Protein AF-A0A7J6UV75-F1 (afdb_monomer_lite)

Foldseek 3Di:
DEFAFFWAKDQDPPPVDRPDIDIGGPVVCVVPVDGFFDFPVGDDDDCVLVVCVVPVPPVVVVVVCVVVVDCPRVSSQVSVCVVPVDGYHHDD

Structure (mmCIF, N/CA/C/O backbone):
data_AF-A0A7J6UV75-F1
#
_entry.id   AF-A0A7J6UV75-F1
#
loop_
_atom_site.group_PDB
_atom_site.id
_atom_site.type_symbol
_atom_site.label_atom_id
_atom_site.label_alt_id
_atom_site.label_comp_id
_atom_site.label_asym_id
_atom_site.label_entity_id
_atom_site.label_seq_id
_atom_site.pdbx_PDB_ins_code
_atom_site.Cartn_x
_atom_site.Cartn_y
_atom_site.Cartn_z
_atom_site.occupancy
_atom_site.B_iso_or_equiv
_atom_site.auth_seq_id
_atom_site.auth_comp_id
_atom_site.auth_asym_id
_atom_site.auth_atom_id
_atom_site.pdbx_PDB_model_num
ATOM 1 N N . MET A 1 1 ? -1.868 -7.646 -2.358 1.00 95.44 1 MET A N 1
ATOM 2 C CA . MET A 1 1 ? -2.191 -6.545 -3.295 1.00 95.44 1 MET A CA 1
ATOM 3 C C . MET A 1 1 ? -1.276 -6.694 -4.492 1.00 95.44 1 MET A C 1
ATOM 5 O O . MET A 1 1 ? -0.097 -6.932 -4.267 1.00 95.44 1 MET A O 1
ATOM 9 N N . VAL A 1 2 ? -1.798 -6.632 -5.715 1.00 97.88 2 VAL A N 1
ATOM 10 C CA . VAL A 1 2 ? -1.025 -6.848 -6.950 1.00 97.88 2 VAL A CA 1
ATOM 11 C C . VAL A 1 2 ? -1.199 -5.627 -7.842 1.00 97.88 2 VAL A C 1
ATOM 13 O O . VAL A 1 2 ? -2.337 -5.264 -8.106 1.00 97.88 2 VAL A O 1
ATOM 16 N N . GLY A 1 3 ? -0.137 -4.979 -8.314 1.00 97.38 3 GLY A N 1
ATOM 17 C CA . GLY A 1 3 ? -0.304 -3.797 -9.168 1.00 97.38 3 GLY A CA 1
ATOM 18 C C . GLY A 1 3 ? 0.949 -3.356 -9.906 1.00 97.38 3 GLY A C 1
ATOM 19 O O . GLY A 1 3 ? 1.998 -3.990 -9.817 1.00 97.38 3 GLY A O 1
ATOM 20 N N . PHE A 1 4 ? 0.811 -2.261 -10.651 1.00 96.94 4 PHE A N 1
ATOM 21 C CA . PHE A 1 4 ? 1.779 -1.853 -11.679 1.00 96.94 4 PHE A CA 1
ATOM 22 C C . PHE A 1 4 ? 2.643 -0.654 -11.283 1.00 96.94 4 PHE A C 1
ATOM 24 O O . PHE A 1 4 ? 3.629 -0.350 -11.949 1.00 96.94 4 PHE A O 1
ATOM 31 N N . VAL A 1 5 ? 2.275 0.052 -10.210 1.00 97.25 5 VAL A N 1
ATOM 32 C CA . VAL A 1 5 ? 2.919 1.313 -9.824 1.00 97.25 5 VAL A CA 1
ATOM 33 C C . VAL A 1 5 ? 3.600 1.153 -8.461 1.00 97.25 5 VAL A C 1
ATOM 35 O O . VAL A 1 5 ? 2.962 1.397 -7.432 1.00 97.25 5 VAL A O 1
ATOM 38 N N . PRO A 1 6 ? 4.880 0.730 -8.430 1.00 97.00 6 PRO A N 1
ATOM 39 C CA . PRO A 1 6 ? 5.608 0.500 -7.191 1.00 97.00 6 PRO A CA 1
ATOM 40 C C . PRO A 1 6 ? 6.121 1.808 -6.584 1.00 97.00 6 PRO A C 1
ATOM 42 O O . PRO A 1 6 ? 6.436 2.784 -7.281 1.00 97.00 6 PRO A O 1
ATOM 45 N N . ARG A 1 7 ? 6.220 1.811 -5.259 1.00 96.94 7 ARG A N 1
ATOM 46 C CA . ARG A 1 7 ? 6.792 2.865 -4.420 1.00 96.94 7 ARG A CA 1
ATOM 47 C C . ARG A 1 7 ? 7.550 2.219 -3.267 1.00 96.94 7 ARG A C 1
ATOM 49 O O . ARG A 1 7 ? 7.421 1.020 -3.003 1.00 96.94 7 ARG A O 1
ATOM 56 N N . VAL A 1 8 ? 8.342 3.016 -2.573 1.00 96.31 8 VAL A N 1
ATOM 57 C CA . VAL A 1 8 ? 9.208 2.528 -1.500 1.00 96.31 8 VAL A CA 1
ATOM 58 C C . VAL A 1 8 ? 9.241 3.536 -0.358 1.00 96.31 8 VAL A C 1
ATOM 60 O O . VAL A 1 8 ? 8.995 4.721 -0.564 1.00 96.31 8 VAL A O 1
ATOM 63 N N . HIS A 1 9 ? 9.510 3.056 0.848 1.00 94.31 9 HIS A N 1
ATOM 64 C CA . HIS A 1 9 ? 9.859 3.890 1.989 1.00 94.31 9 HIS A CA 1
ATOM 65 C C . HIS A 1 9 ? 11.255 3.508 2.477 1.00 94.31 9 HIS A C 1
ATOM 67 O O . HIS A 1 9 ? 11.667 2.356 2.329 1.00 94.31 9 HIS A O 1
ATOM 73 N N . TRP A 1 10 ? 11.962 4.451 3.085 1.00 90.50 10 TRP A N 1
ATOM 74 C CA . TRP A 1 10 ? 13.241 4.205 3.749 1.00 90.50 10 TRP A CA 1
ATOM 75 C C . TRP A 1 10 ? 13.307 4.955 5.071 1.00 90.50 10 TRP A C 1
ATOM 77 O O . TRP A 1 10 ? 12.696 6.013 5.226 1.00 90.50 10 TRP A O 1
ATOM 87 N N . VAL A 1 11 ? 14.048 4.385 6.016 1.00 88.12 11 VAL A N 1
ATOM 88 C CA . VAL A 1 11 ? 14.379 5.046 7.278 1.00 88.12 11 VAL A CA 1
ATOM 89 C C . VAL A 1 11 ? 15.394 6.141 6.979 1.00 88.12 11 VAL A C 1
ATOM 91 O O . VAL A 1 11 ? 16.392 5.896 6.298 1.00 88.12 11 VAL A O 1
ATOM 94 N N . ASP A 1 12 ? 15.124 7.348 7.458 1.00 79.94 12 ASP A N 1
ATOM 95 C CA . ASP A 1 12 ? 16.061 8.458 7.376 1.00 79.94 12 ASP A CA 1
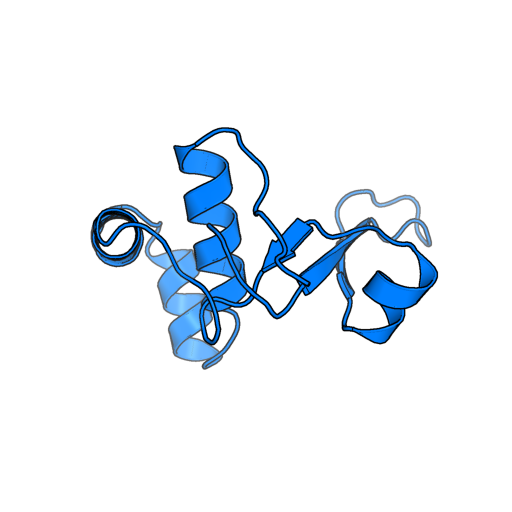ATOM 96 C C . ASP A 1 12 ? 17.155 8.271 8.436 1.00 79.94 12 ASP A C 1
ATOM 98 O O . ASP A 1 12 ? 16.897 8.353 9.632 1.00 79.94 12 ASP A O 1
ATOM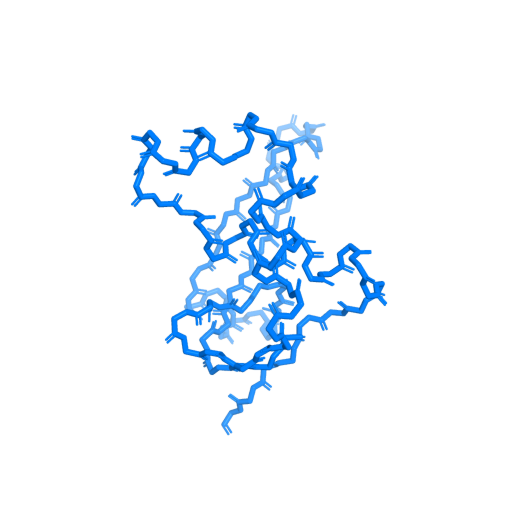 102 N N . GLN A 1 13 ? 18.374 7.942 8.004 1.00 71.56 13 GLN A N 1
ATOM 103 C CA . GLN A 1 13 ? 19.489 7.636 8.910 1.00 71.56 13 GLN A CA 1
ATOM 104 C C . GLN A 1 13 ? 20.282 8.881 9.337 1.00 71.56 13 GLN A C 1
ATOM 106 O O . GLN A 1 13 ? 21.239 8.758 10.100 1.00 71.56 13 GLN A O 1
ATOM 111 N N . LEU A 1 14 ? 19.919 10.074 8.851 1.00 65.75 14 LEU A N 1
ATOM 112 C CA . LEU A 1 14 ? 20.770 11.266 8.936 1.00 65.75 14 LEU A CA 1
ATOM 113 C C . LEU A 1 14 ? 20.884 11.892 10.339 1.00 65.75 14 LEU A C 1
ATOM 115 O O . LEU A 1 14 ? 21.792 12.688 10.553 1.00 65.75 14 LEU A O 1
ATOM 119 N N . GLU A 1 15 ? 20.044 11.518 11.310 1.00 57.62 15 GLU A N 1
ATOM 120 C CA . GLU A 1 15 ? 20.040 12.147 12.649 1.00 57.62 15 GLU A CA 1
ATOM 121 C C . GLU A 1 15 ? 20.066 11.165 13.833 1.00 57.62 15 GLU A C 1
ATOM 123 O O . GLU A 1 15 ? 19.841 11.560 14.975 1.00 57.62 15 GLU A O 1
ATOM 128 N N . GLY A 1 16 ? 20.314 9.870 13.607 1.00 58.88 16 GLY A N 1
ATOM 129 C CA . GLY A 1 16 ? 20.272 8.870 14.688 1.00 58.88 16 GLY A CA 1
ATOM 130 C C . GLY A 1 16 ? 18.874 8.639 15.289 1.00 58.88 16 GLY A C 1
ATOM 131 O O . GLY A 1 16 ? 18.732 7.826 16.201 1.00 58.88 16 GLY A O 1
ATOM 132 N N . SER A 1 17 ? 17.836 9.301 14.763 1.00 60.50 17 SER A N 1
ATOM 133 C CA . SER A 1 17 ? 16.435 8.997 15.046 1.00 60.50 17 SER A CA 1
ATOM 134 C C . SER A 1 17 ? 15.937 7.943 14.050 1.00 60.50 17 SER A C 1
ATOM 136 O O . SER A 1 17 ? 15.895 8.171 12.847 1.00 60.50 17 SER A O 1
ATOM 138 N N . MET A 1 18 ? 15.569 6.755 14.538 1.00 67.75 18 MET A N 1
ATOM 139 C CA . MET A 1 18 ? 15.021 5.670 13.702 1.00 67.75 18 MET A CA 1
ATOM 140 C C . MET A 1 18 ? 13.523 5.845 13.394 1.00 67.75 18 MET A C 1
ATOM 142 O O . MET A 1 18 ? 12.885 4.952 12.836 1.00 67.75 18 MET A O 1
ATOM 146 N N . ASP A 1 19 ? 12.958 7.002 13.735 1.00 79.44 19 ASP A N 1
ATOM 147 C CA . ASP A 1 19 ? 11.509 7.208 13.782 1.00 79.44 19 ASP A CA 1
ATOM 148 C C . ASP A 1 19 ? 10.976 7.924 12.535 1.00 79.44 19 ASP A C 1
ATOM 150 O O . ASP A 1 19 ? 9.764 8.082 12.361 1.00 79.44 19 ASP A O 1
ATOM 154 N N . ARG A 1 20 ? 11.874 8.374 11.651 1.00 87.69 20 ARG A N 1
ATOM 155 C CA . ARG A 1 20 ? 11.512 9.124 10.452 1.00 87.69 20 ARG A CA 1
ATOM 156 C C . ARG A 1 20 ? 11.625 8.252 9.211 1.00 87.69 20 ARG A C 1
ATOM 158 O O . ARG A 1 20 ? 12.674 7.694 8.903 1.00 87.69 20 ARG A O 1
ATOM 165 N N . TYR A 1 21 ? 10.532 8.201 8.458 1.00 91.19 21 TYR A N 1
ATOM 166 C CA . TYR A 1 21 ? 10.458 7.512 7.178 1.00 91.19 21 TYR A CA 1
ATOM 167 C C . TYR A 1 21 ? 10.298 8.520 6.050 1.00 91.19 21 TYR A C 1
ATOM 169 O O . TYR A 1 21 ? 9.519 9.470 6.154 1.00 91.19 21 TYR A O 1
ATOM 177 N N . THR A 1 22 ? 10.999 8.279 4.951 1.00 92.81 22 THR A N 1
ATOM 178 C CA . THR A 1 22 ? 10.879 9.067 3.727 1.00 92.81 22 THR A CA 1
ATOM 179 C C . THR A 1 22 ? 10.278 8.210 2.621 1.00 92.81 22 THR A C 1
ATOM 181 O O . THR A 1 22 ? 10.591 7.029 2.478 1.00 92.81 22 THR A O 1
ATOM 184 N N . TYR A 1 23 ? 9.377 8.816 1.851 1.00 94.94 23 TYR A N 1
ATOM 185 C CA . TYR A 1 23 ? 8.657 8.174 0.759 1.00 94.94 23 TYR A CA 1
ATOM 186 C C . TYR A 1 23 ? 9.364 8.389 -0.584 1.00 94.94 23 TYR A C 1
ATOM 188 O O . TYR A 1 23 ? 9.775 9.500 -0.921 1.00 94.94 23 TYR A O 1
ATOM 196 N N . GLY A 1 24 ? 9.449 7.318 -1.368 1.00 95.19 24 GLY A N 1
ATOM 197 C CA . GLY A 1 24 ? 10.169 7.238 -2.627 1.00 95.19 24 GLY A CA 1
ATOM 198 C C . GLY A 1 24 ? 9.308 6.921 -3.836 1.00 95.19 24 GLY A C 1
ATOM 199 O O . GLY A 1 24 ? 8.453 6.033 -3.813 1.00 95.19 24 GLY A O 1
ATOM 200 N N . GLY A 1 25 ? 9.587 7.638 -4.924 1.00 95.38 25 GLY A N 1
ATOM 201 C CA . GLY A 1 25 ? 8.928 7.488 -6.216 1.00 95.38 25 GLY A CA 1
ATOM 202 C C . GLY A 1 25 ? 9.551 6.428 -7.129 1.00 95.38 25 GLY A C 1
ATOM 203 O O . GLY A 1 25 ? 10.369 5.609 -6.718 1.00 95.38 25 GLY A O 1
ATOM 204 N N . TRP A 1 26 ? 9.174 6.496 -8.409 1.00 93.00 26 TRP A N 1
ATOM 205 C CA . TRP A 1 26 ? 9.647 5.591 -9.464 1.00 93.00 26 TRP A CA 1
ATOM 206 C C . TRP A 1 26 ? 11.171 5.542 -9.584 1.00 93.00 26 TRP A C 1
ATOM 208 O O . TRP A 1 26 ? 11.737 4.456 -9.620 1.00 93.00 26 TRP A O 1
ATOM 218 N N . TRP A 1 27 ? 11.835 6.704 -9.603 1.00 94.50 27 TRP A N 1
ATOM 219 C CA . TRP A 1 27 ? 13.292 6.764 -9.720 1.00 94.50 27 TRP A CA 1
ATOM 220 C C . TRP A 1 27 ? 13.974 5.967 -8.620 1.00 94.50 27 TRP A C 1
ATOM 222 O O . TRP A 1 27 ? 14.869 5.182 -8.896 1.00 94.50 27 TRP A O 1
ATOM 232 N N . SER A 1 28 ? 13.506 6.104 -7.385 1.00 94.50 28 SER A N 1
ATOM 233 C CA . SER A 1 28 ? 14.089 5.400 -6.253 1.00 94.50 28 SER A CA 1
ATOM 234 C C . SER A 1 28 ? 13.915 3.889 -6.369 1.00 94.50 28 SER A C 1
ATOM 236 O O . SER A 1 28 ? 14.890 3.171 -6.201 1.00 94.50 28 SER A O 1
ATOM 238 N N . VAL A 1 29 ? 12.724 3.418 -6.759 1.00 95.19 29 VAL A N 1
ATOM 239 C CA . VAL A 1 29 ? 12.483 1.989 -7.036 1.00 95.19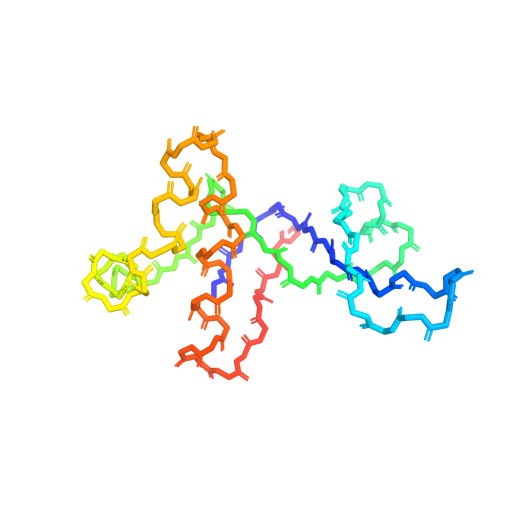 29 VAL A CA 1
ATOM 240 C C . VAL A 1 29 ? 13.375 1.482 -8.172 1.00 95.19 29 VAL A C 1
ATOM 242 O O . VAL A 1 29 ? 13.888 0.370 -8.102 1.00 95.19 29 VAL A O 1
ATOM 245 N N . TRP A 1 30 ? 13.573 2.284 -9.221 1.00 93.88 30 TRP A N 1
ATOM 246 C CA . TRP A 1 30 ? 14.411 1.915 -10.360 1.00 93.88 30 TRP A CA 1
ATOM 247 C C . TRP A 1 30 ? 15.888 1.774 -9.970 1.00 93.88 30 TRP A C 1
ATOM 249 O O . TRP A 1 30 ? 16.525 0.801 -10.362 1.00 93.88 30 TRP A O 1
ATOM 259 N N . TRP A 1 31 ? 16.409 2.701 -9.160 1.00 93.50 31 TRP A N 1
ATOM 260 C CA . TRP A 1 31 ? 17.800 2.680 -8.704 1.00 93.50 31 TRP A CA 1
ATOM 261 C C . TRP A 1 31 ? 18.084 1.574 -7.681 1.00 93.50 31 TRP A C 1
ATOM 263 O O . TRP A 1 31 ? 19.129 0.935 -7.758 1.00 93.50 31 TRP A O 1
ATOM 273 N N . THR A 1 32 ? 17.188 1.345 -6.716 1.00 93.12 32 THR A N 1
ATOM 274 C CA . THR A 1 32 ? 17.428 0.365 -5.641 1.00 93.12 32 THR A CA 1
ATOM 275 C C . THR A 1 32 ? 16.948 -1.039 -5.990 1.00 93.12 32 THR A C 1
ATOM 277 O O . THR A 1 32 ? 17.376 -2.007 -5.366 1.00 93.12 32 THR A O 1
ATOM 280 N N . GLY A 1 33 ? 16.014 -1.164 -6.936 1.00 92.19 33 GLY A N 1
ATOM 281 C CA . GLY A 1 33 ? 15.311 -2.414 -7.223 1.00 92.19 33 GLY A CA 1
ATOM 282 C C . GLY A 1 33 ? 14.358 -2.863 -6.108 1.00 92.19 33 GLY A C 1
ATOM 283 O O . GLY A 1 33 ? 13.802 -3.958 -6.194 1.00 92.19 33 GLY A O 1
ATOM 284 N N . THR A 1 34 ? 14.155 -2.047 -5.068 1.00 94.12 34 THR A N 1
ATOM 285 C CA . THR A 1 34 ? 13.332 -2.381 -3.899 1.00 94.12 34 THR A CA 1
ATOM 286 C C . THR A 1 34 ? 12.020 -1.608 -3.892 1.00 94.12 34 THR A C 1
ATOM 288 O O . THR A 1 34 ? 11.928 -0.471 -4.352 1.00 94.12 34 THR A O 1
ATOM 291 N N . TYR A 1 35 ? 10.977 -2.240 -3.358 1.00 96.00 35 TYR A N 1
ATOM 292 C CA . TYR A 1 35 ? 9.650 -1.655 -3.217 1.00 96.00 35 TYR A CA 1
ATOM 293 C C . TYR A 1 35 ? 8.965 -2.210 -1.970 1.00 96.00 35 TYR A C 1
ATOM 295 O O . TYR A 1 35 ? 9.266 -3.310 -1.511 1.00 96.00 35 TYR A O 1
ATOM 303 N N . SER A 1 36 ? 8.038 -1.437 -1.420 1.00 96.00 36 SER A N 1
ATOM 304 C CA . SER A 1 36 ? 7.262 -1.826 -0.236 1.00 96.00 36 SER A CA 1
ATOM 305 C C . SER A 1 36 ? 5.806 -1.370 -0.298 1.00 96.00 36 SER A C 1
ATOM 307 O O . SER A 1 36 ? 5.001 -1.745 0.548 1.00 96.00 36 SER A O 1
ATOM 309 N N . ILE A 1 37 ? 5.453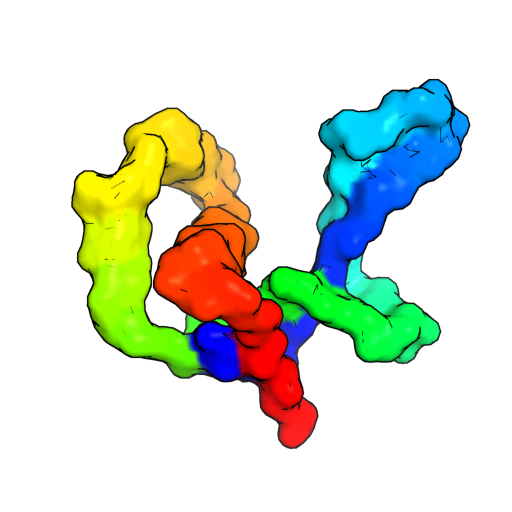 -0.580 -1.313 1.00 97.12 37 ILE A N 1
ATOM 310 C CA . ILE A 1 37 ? 4.127 -0.003 -1.518 1.00 97.12 37 ILE A CA 1
ATOM 311 C C . ILE A 1 37 ? 3.756 -0.186 -2.992 1.00 97.12 37 ILE A C 1
ATOM 313 O O . ILE A 1 37 ? 4.607 -0.070 -3.877 1.00 97.12 37 ILE A O 1
ATOM 317 N N . VAL A 1 38 ? 2.478 -0.441 -3.264 1.00 97.12 38 VAL A N 1
ATOM 318 C CA . VAL A 1 38 ? 1.903 -0.411 -4.616 1.00 97.12 38 VAL A CA 1
ATOM 319 C C . VAL A 1 38 ? 0.698 0.520 -4.581 1.00 97.12 38 VAL A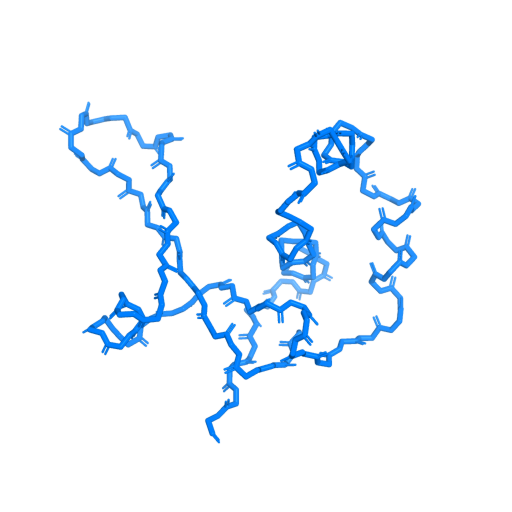 C 1
ATOM 321 O O . VAL A 1 38 ? -0.140 0.401 -3.693 1.00 97.12 38 VAL A O 1
ATOM 324 N N . LEU A 1 39 ? 0.601 1.457 -5.525 1.00 96.81 39 LEU A N 1
ATOM 325 C CA . LEU A 1 39 ? -0.519 2.403 -5.542 1.00 96.81 39 LEU A CA 1
ATOM 326 C C . LEU A 1 39 ? -1.826 1.699 -5.924 1.00 96.81 39 LEU A C 1
ATOM 328 O O . LEU A 1 39 ? -1.880 0.972 -6.918 1.00 96.81 39 LEU A O 1
ATOM 332 N N . SER A 1 40 ? -2.892 1.937 -5.157 1.00 95.56 40 SER A N 1
ATOM 333 C CA . SER A 1 40 ? -4.188 1.273 -5.331 1.00 95.56 40 SER A CA 1
ATOM 334 C C . SER A 1 40 ? -4.913 1.703 -6.606 1.00 95.56 40 SER A C 1
ATOM 336 O O . SER A 1 40 ? -5.661 0.909 -7.174 1.00 95.56 40 SER A O 1
ATOM 338 N N . LYS A 1 41 ? -4.594 2.894 -7.135 1.00 94.62 41 LYS A N 1
ATOM 339 C CA . LYS A 1 41 ? -5.117 3.415 -8.411 1.00 94.62 41 LYS A CA 1
ATOM 340 C C . LYS A 1 41 ? -4.863 2.506 -9.623 1.00 94.62 41 LYS A C 1
ATOM 342 O O . LYS A 1 41 ? -5.616 2.558 -10.591 1.00 94.62 41 LYS A O 1
ATOM 347 N N . ALA A 1 42 ? -3.803 1.702 -9.587 1.00 96.44 42 ALA A N 1
ATOM 348 C CA . ALA A 1 42 ? -3.444 0.758 -10.645 1.00 96.44 42 ALA A CA 1
ATOM 349 C C . ALA A 1 42 ? -3.061 -0.600 -10.039 1.00 96.44 42 ALA A C 1
ATOM 351 O O . ALA A 1 42 ? -1.960 -1.118 -10.260 1.00 96.44 42 ALA A O 1
ATOM 352 N N . ALA A 1 43 ? -3.969 -1.148 -9.229 1.00 97.50 43 ALA A N 1
ATOM 353 C CA . ALA A 1 43 ? -3.790 -2.424 -8.558 1.00 97.50 43 ALA A CA 1
ATOM 354 C C . ALA A 1 43 ? -5.100 -3.210 -8.431 1.00 97.50 43 ALA A C 1
ATOM 356 O O . ALA A 1 43 ? -6.193 -2.655 -8.373 1.00 97.50 43 ALA A O 1
ATOM 357 N N . PHE A 1 44 ? -4.949 -4.523 -8.305 1.00 97.75 44 PHE A N 1
ATOM 358 C CA . PHE A 1 44 ? -5.980 -5.475 -7.939 1.00 97.75 44 PHE A CA 1
ATOM 359 C C . PHE A 1 44 ? -5.765 -5.949 -6.499 1.00 97.75 44 PHE A C 1
ATOM 361 O O . PHE A 1 44 ? -4.667 -6.335 -6.073 1.00 97.75 44 PHE A O 1
ATOM 368 N N . PHE A 1 45 ? -6.841 -5.948 -5.725 1.00 97.19 45 PHE A N 1
ATOM 369 C CA . PHE A 1 45 ? -6.892 -6.520 -4.387 1.00 97.19 45 PHE A CA 1
ATOM 370 C C . PHE A 1 45 ? -8.328 -6.940 -4.071 1.00 97.19 45 PHE A C 1
ATOM 372 O O . PHE A 1 45 ? -9.283 -6.503 -4.705 1.00 97.19 45 PHE A O 1
ATOM 379 N N . HIS A 1 46 ? -8.479 -7.837 -3.103 1.00 97.81 46 HIS A N 1
ATOM 380 C CA . HIS A 1 46 ? -9.783 -8.382 -2.746 1.00 97.81 46 HIS A CA 1
ATOM 381 C C . HIS A 1 46 ? -10.691 -7.304 -2.125 1.00 97.81 46 HIS A C 1
ATOM 383 O O . HIS A 1 46 ? -10.247 -6.570 -1.243 1.00 97.81 46 HIS A O 1
ATOM 389 N N . MET A 1 47 ? -11.975 -7.263 -2.507 1.00 97.38 47 MET A N 1
ATOM 390 C CA . MET A 1 47 ? -12.951 -6.260 -2.035 1.00 97.38 47 MET A CA 1
ATOM 391 C C . MET A 1 47 ? -13.020 -6.150 -0.504 1.00 97.38 47 MET A C 1
ATOM 393 O O . MET A 1 47 ? -13.185 -5.056 0.021 1.00 97.38 47 MET A O 1
ATOM 397 N N . LYS A 1 48 ? -12.810 -7.261 0.218 1.00 98.00 48 LYS A N 1
ATOM 398 C CA . LYS A 1 48 ? -12.720 -7.282 1.694 1.00 98.00 48 LYS A CA 1
ATOM 399 C C . LYS A 1 48 ? -11.822 -6.182 2.277 1.00 98.00 48 LYS A C 1
ATOM 401 O O . LYS A 1 48 ? -12.104 -5.695 3.357 1.00 98.00 48 LYS A O 1
ATOM 406 N N . TYR A 1 49 ? -10.756 -5.772 1.586 1.00 98.19 49 TYR A N 1
ATOM 407 C CA . TYR A 1 49 ? -9.861 -4.733 2.101 1.00 98.19 49 TYR A CA 1
ATOM 408 C C . TYR A 1 49 ? -10.494 -3.332 2.081 1.00 98.19 49 TYR A C 1
ATOM 410 O O . TYR A 1 49 ? -10.107 -2.500 2.891 1.00 98.19 49 TYR A O 1
ATOM 418 N N . LEU A 1 50 ? -11.495 -3.085 1.227 1.00 97.88 50 LEU A N 1
ATOM 419 C CA . LEU A 1 50 ? -12.299 -1.856 1.263 1.00 97.88 50 LEU A CA 1
ATOM 420 C C . LEU A 1 50 ? -13.218 -1.821 2.489 1.00 97.88 50 LEU A C 1
ATOM 422 O O . LEU A 1 50 ? -13.374 -0.771 3.113 1.00 97.88 50 LEU A O 1
ATOM 426 N N . ASP A 1 51 ? -13.783 -2.973 2.856 1.00 98.31 51 ASP A N 1
ATOM 427 C CA . ASP A 1 51 ? -14.564 -3.121 4.085 1.00 98.31 51 ASP A CA 1
ATOM 428 C C . ASP A 1 51 ? -13.673 -2.909 5.316 1.00 98.31 51 ASP A C 1
ATOM 430 O O . ASP A 1 51 ? -13.974 -2.069 6.160 1.00 98.31 51 ASP A O 1
ATOM 434 N N . LEU A 1 52 ? -12.506 -3.560 5.358 1.00 98.31 52 LEU A N 1
ATOM 435 C CA . LEU A 1 52 ? -11.516 -3.351 6.418 1.00 98.31 52 LEU A CA 1
ATOM 436 C C . LEU A 1 52 ? -11.087 -1.879 6.518 1.00 98.31 52 LEU A C 1
ATOM 438 O O . LEU A 1 52 ? -11.001 -1.341 7.620 1.00 98.31 52 LEU A O 1
ATOM 442 N N . TYR A 1 53 ? -10.859 -1.203 5.389 1.00 98.00 53 TYR A N 1
ATOM 443 C CA . TYR A 1 53 ? -10.534 0.225 5.368 1.00 98.00 53 TYR A CA 1
ATOM 444 C C . TYR A 1 53 ? -11.669 1.078 5.948 1.00 98.00 53 TYR A C 1
ATOM 446 O O . TYR A 1 53 ? -11.440 1.952 6.779 1.00 98.00 53 TYR A O 1
ATOM 454 N N . THR A 1 54 ? -12.909 0.807 5.548 1.00 97.50 54 THR A N 1
ATOM 455 C CA . THR A 1 54 ? -14.074 1.617 5.935 1.00 97.50 54 THR A CA 1
ATOM 456 C C . THR A 1 54 ? -14.535 1.354 7.364 1.00 97.50 54 THR A C 1
ATOM 458 O O . THR A 1 54 ? -15.001 2.274 8.030 1.00 97.50 54 THR A O 1
ATOM 461 N N . ASN A 1 55 ? -14.396 0.125 7.858 1.00 97.94 55 ASN A N 1
ATOM 462 C CA . ASN A 1 55 ? -15.034 -0.302 9.105 1.00 97.94 55 ASN A CA 1
ATOM 463 C C . ASN A 1 55 ? -14.046 -0.666 10.217 1.00 97.94 55 ASN A C 1
ATOM 465 O O . ASN A 1 55 ? -14.406 -0.557 11.385 1.00 97.94 55 ASN A O 1
ATOM 469 N N . GLN A 1 56 ? -12.812 -1.062 9.890 1.00 97.56 56 GLN A N 1
ATOM 470 C CA . GLN A 1 56 ? -11.840 -1.539 10.887 1.00 97.56 56 GLN A CA 1
ATOM 471 C C . GLN A 1 56 ? -10.605 -0.644 11.022 1.00 97.56 56 GLN A C 1
ATOM 473 O O . GLN A 1 56 ? -9.982 -0.621 12.082 1.00 97.56 56 GLN A O 1
ATOM 478 N N . MET A 1 57 ? -10.241 0.114 9.983 1.00 97.75 57 MET A N 1
ATOM 479 C CA . MET A 1 57 ? -9.131 1.060 10.076 1.00 97.75 57 MET A CA 1
ATOM 480 C C . MET A 1 57 ? -9.444 2.146 11.119 1.00 97.75 57 MET A C 1
ATOM 482 O O . MET A 1 57 ? -10.530 2.733 11.062 1.00 97.75 57 MET A O 1
ATOM 486 N N . PRO A 1 58 ? -8.496 2.469 12.024 1.00 98.00 58 PRO A N 1
ATOM 487 C CA . PRO A 1 58 ? -8.660 3.551 12.985 1.00 98.00 58 PRO A CA 1
ATOM 488 C C . PRO A 1 58 ? -9.110 4.851 12.315 1.00 98.00 58 PRO A C 1
ATOM 490 O O . PRO A 1 58 ? -8.524 5.282 11.317 1.00 98.00 58 PRO A O 1
ATOM 493 N N . ALA A 1 59 ? -10.132 5.492 12.889 1.00 97.44 59 ALA A N 1
ATOM 494 C CA . ALA A 1 59 ? -10.712 6.714 12.337 1.00 97.44 59 ALA A CA 1
ATOM 495 C C . ALA A 1 59 ? -9.660 7.814 12.133 1.00 97.44 59 ALA A C 1
ATOM 497 O O . ALA A 1 59 ? -9.663 8.456 11.091 1.00 97.44 59 ALA A O 1
ATOM 498 N N . SER A 1 60 ? -8.681 7.930 13.037 1.00 98.06 60 SER A N 1
ATOM 499 C CA . SER A 1 60 ? -7.586 8.904 12.939 1.00 98.06 60 SER A CA 1
ATOM 500 C C . SER A 1 60 ? -6.798 8.826 11.625 1.00 98.06 60 SER A C 1
ATOM 502 O O . SER A 1 60 ? -6.409 9.859 11.081 1.00 98.06 60 SER A O 1
ATOM 504 N N . ILE A 1 61 ? -6.588 7.622 11.080 1.00 97.94 61 ILE A N 1
ATOM 505 C CA . ILE A 1 61 ? -5.895 7.433 9.798 1.00 97.94 61 ILE A CA 1
ATOM 506 C C . ILE A 1 61 ? -6.789 7.903 8.647 1.00 97.94 61 ILE A C 1
ATOM 508 O O . ILE A 1 61 ? -6.336 8.625 7.759 1.00 97.94 61 ILE A O 1
ATOM 512 N N . ARG A 1 62 ? -8.075 7.539 8.671 1.00 97.81 62 ARG A N 1
ATOM 513 C CA . ARG A 1 62 ? -9.038 7.945 7.634 1.00 97.81 62 ARG A CA 1
ATOM 514 C C . ARG A 1 62 ? -9.292 9.448 7.648 1.00 97.81 62 ARG A C 1
ATOM 516 O O . ARG A 1 62 ? -9.408 10.054 6.586 1.00 97.81 62 ARG A O 1
ATOM 523 N N . ASP A 1 63 ? -9.327 10.053 8.828 1.00 98.25 63 ASP A N 1
ATOM 524 C CA . ASP A 1 63 ? -9.477 11.494 9.010 1.00 98.25 63 ASP A CA 1
ATOM 525 C C . ASP A 1 63 ? -8.257 12.231 8.455 1.00 98.25 63 ASP A C 1
ATOM 527 O O . ASP A 1 63 ? -8.406 13.233 7.754 1.00 98.25 63 ASP A O 1
ATOM 531 N N . TYR A 1 64 ? -7.047 11.703 8.684 1.00 98.06 64 TYR A N 1
ATOM 532 C CA . TYR A 1 64 ? -5.828 12.231 8.074 1.00 98.06 64 TYR A CA 1
ATOM 533 C C . TYR A 1 64 ? -5.895 12.176 6.542 1.00 98.06 64 TYR A C 1
ATOM 535 O O . TYR A 1 64 ? -5.635 13.187 5.886 1.00 98.06 64 TYR A O 1
ATOM 543 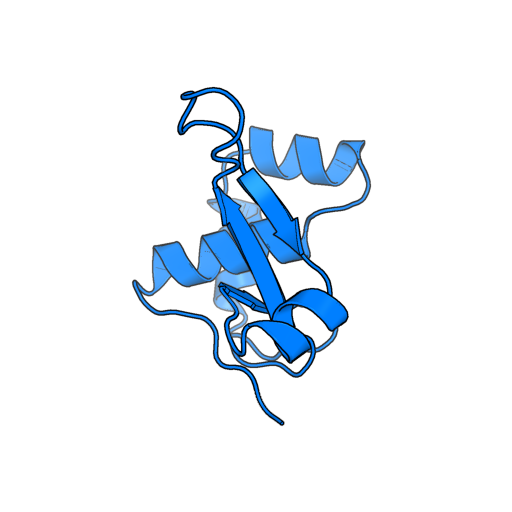N N . VAL A 1 65 ? -6.274 11.029 5.967 1.00 98.06 65 VAL A N 1
ATOM 544 C CA . VAL A 1 65 ? -6.416 10.870 4.507 1.00 98.06 65 VAL A CA 1
ATOM 545 C C . VAL A 1 65 ? -7.468 11.834 3.955 1.00 98.06 65 VAL A C 1
ATOM 547 O O . VAL A 1 65 ? -7.211 12.546 2.986 1.00 98.06 65 VAL A O 1
ATOM 550 N N . THR A 1 66 ? -8.626 11.928 4.610 1.00 97.50 66 THR A N 1
ATOM 551 C CA . THR A 1 66 ? -9.737 12.801 4.199 1.00 97.50 66 THR A CA 1
ATOM 552 C C . THR A 1 66 ? -9.337 14.274 4.238 1.00 97.50 66 THR A C 1
ATOM 554 O O . THR A 1 66 ? -9.590 15.015 3.286 1.00 97.50 66 THR A O 1
ATOM 557 N N . LYS A 1 67 ? -8.669 14.700 5.316 1.00 98.38 67 LYS A N 1
ATOM 558 C CA . LYS A 1 67 ? -8.214 16.081 5.505 1.00 98.38 67 LYS A CA 1
ATOM 559 C C . LYS A 1 67 ? -7.160 16.487 4.476 1.00 98.38 67 LYS A C 1
ATOM 561 O O . LYS A 1 67 ? -7.223 17.597 3.957 1.00 98.38 67 LYS A O 1
ATOM 566 N N . ASN A 1 68 ? -6.200 15.607 4.192 1.00 97.75 68 ASN A N 1
ATOM 567 C CA . ASN A 1 68 ? -5.091 15.906 3.281 1.00 97.75 68 ASN A CA 1
ATOM 568 C C . ASN A 1 68 ? -5.400 15.573 1.814 1.00 97.75 68 ASN A C 1
ATOM 570 O O . ASN A 1 68 ? -4.630 15.962 0.938 1.00 97.75 68 ASN A O 1
ATOM 574 N N . ARG A 1 69 ? -6.512 14.871 1.542 1.00 96.88 69 ARG A N 1
ATOM 575 C CA . ARG A 1 69 ? -6.903 14.377 0.209 1.00 96.88 69 ARG A CA 1
ATOM 576 C C . ARG A 1 69 ? -5.767 13.630 -0.496 1.00 96.88 69 ARG A C 1
ATOM 578 O O . ARG A 1 69 ? -5.512 13.844 -1.679 1.00 96.88 69 ARG A O 1
ATOM 585 N N . ASN A 1 70 ? -5.045 12.821 0.271 1.00 96.31 70 ASN A N 1
ATOM 586 C CA . ASN A 1 70 ? -3.875 12.081 -0.180 1.00 96.31 70 ASN A CA 1
ATOM 587 C C . ASN A 1 70 ? -3.595 10.918 0.785 1.00 96.31 70 ASN A C 1
ATOM 589 O O . ASN A 1 70 ? -4.115 10.887 1.904 1.00 96.31 70 ASN A O 1
ATOM 593 N N . CYS A 1 71 ? -2.692 10.024 0.386 1.00 96.38 71 CYS A N 1
ATOM 594 C CA . CYS A 1 71 ? -2.176 8.901 1.173 1.00 96.38 71 CYS A CA 1
ATOM 595 C C . CYS A 1 71 ? -3.156 7.734 1.394 1.00 96.38 71 CYS A C 1
ATOM 597 O O . CYS A 1 71 ? -2.841 6.818 2.158 1.00 96.38 71 CYS A O 1
ATOM 599 N N . GLU A 1 72 ? -4.289 7.692 0.694 1.00 97.31 72 GLU A N 1
ATOM 600 C CA . GLU A 1 72 ? -5.208 6.548 0.681 1.00 97.31 72 GLU A CA 1
ATOM 601 C C . GLU A 1 72 ? -4.520 5.268 0.187 1.00 97.31 72 GLU A C 1
ATOM 603 O O . GLU A 1 72 ? -4.686 4.206 0.785 1.00 97.31 72 GLU A O 1
ATOM 608 N N . ASP A 1 73 ? -3.662 5.384 -0.831 1.00 96.81 73 ASP A N 1
ATOM 609 C CA . ASP A 1 73 ? -2.863 4.283 -1.379 1.00 96.81 73 ASP A CA 1
ATOM 610 C C . ASP A 1 73 ? -1.873 3.708 -0.352 1.00 96.81 73 ASP A C 1
ATOM 612 O O . ASP A 1 73 ? -1.662 2.492 -0.278 1.00 96.81 73 ASP A O 1
ATOM 616 N N . ILE A 1 74 ? -1.266 4.590 0.452 1.00 97.25 74 ILE A N 1
ATOM 617 C CA . ILE A 1 74 ? -0.321 4.215 1.510 1.00 97.25 74 ILE A CA 1
ATOM 618 C C . ILE A 1 74 ? -1.086 3.499 2.621 1.00 97.25 74 ILE A C 1
ATOM 620 O O . ILE A 1 74 ? -0.710 2.394 3.010 1.00 97.25 74 ILE A O 1
ATOM 624 N N . ALA A 1 75 ? -2.196 4.081 3.078 1.00 97.62 75 ALA A N 1
ATOM 625 C CA . ALA A 1 75 ? -3.047 3.484 4.099 1.00 97.62 75 ALA A CA 1
ATOM 626 C C . ALA A 1 75 ? -3.579 2.104 3.665 1.00 97.62 75 ALA A C 1
ATOM 628 O O . ALA A 1 75 ? -3.532 1.151 4.445 1.00 97.62 75 ALA A O 1
ATOM 629 N N . MET A 1 76 ? -4.007 1.961 2.407 1.00 97.81 76 MET A N 1
ATOM 630 C CA . MET A 1 76 ? -4.424 0.679 1.833 1.00 97.81 76 MET A CA 1
ATOM 631 C C . MET A 1 76 ? -3.281 -0.335 1.766 1.00 97.81 76 MET A C 1
ATOM 633 O O . MET A 1 76 ? -3.476 -1.492 2.139 1.00 97.81 76 MET A O 1
ATOM 637 N N . SER A 1 77 ? -2.084 0.078 1.343 1.00 96.88 77 SER A N 1
ATOM 638 C CA . SER A 1 77 ? -0.916 -0.813 1.301 1.00 96.88 77 SER A CA 1
ATOM 639 C C . SER A 1 77 ? -0.561 -1.349 2.690 1.00 96.88 77 SER A C 1
ATOM 641 O O . SER A 1 77 ? -0.354 -2.553 2.844 1.00 96.88 77 SER A O 1
ATOM 643 N N . PHE A 1 78 ? -0.567 -0.484 3.709 1.00 96.69 78 PHE A N 1
ATOM 644 C CA . PHE A 1 78 ? -0.326 -0.874 5.102 1.00 96.69 78 PHE A CA 1
ATOM 645 C C . PHE A 1 78 ? -1.410 -1.817 5.624 1.00 96.69 78 PHE A C 1
ATOM 647 O O . PHE A 1 78 ? -1.094 -2.840 6.230 1.00 96.69 78 PHE A O 1
ATOM 654 N N . LEU A 1 79 ? -2.683 -1.514 5.356 1.00 97.88 79 LEU A N 1
ATOM 655 C CA . LEU A 1 79 ? -3.800 -2.354 5.779 1.00 97.88 79 LEU A CA 1
ATOM 656 C C . LEU A 1 79 ? -3.708 -3.762 5.183 1.00 97.88 79 LEU A C 1
ATOM 658 O O . LEU A 1 79 ? -3.877 -4.746 5.902 1.00 97.88 79 LEU A O 1
ATOM 662 N N . VAL A 1 80 ? -3.428 -3.871 3.881 1.00 98.12 80 VAL A N 1
ATOM 663 C CA . VAL A 1 80 ? -3.329 -5.175 3.212 1.00 98.12 80 VAL A CA 1
ATOM 664 C C . VAL A 1 80 ? -2.117 -5.954 3.718 1.00 98.12 80 VAL A C 1
ATOM 666 O O . VAL A 1 80 ? -2.241 -7.152 3.975 1.00 98.12 80 VAL A O 1
ATOM 669 N N . ALA A 1 81 ? -0.968 -5.295 3.888 1.00 97.31 81 ALA A N 1
ATOM 670 C CA . ALA A 1 81 ? 0.229 -5.932 4.429 1.00 97.31 81 ALA A CA 1
ATOM 671 C C . ALA A 1 81 ? -0.017 -6.457 5.852 1.00 97.31 81 ALA A C 1
ATOM 673 O O . ALA A 1 81 ? 0.253 -7.623 6.124 1.00 97.31 81 ALA A O 1
ATOM 674 N N . ASN A 1 82 ? -0.630 -5.652 6.725 1.00 97.62 82 ASN A N 1
ATOM 675 C CA . ASN A 1 82 ? -0.953 -6.054 8.095 1.00 97.62 82 ASN A CA 1
ATOM 676 C C . ASN A 1 82 ? -1.954 -7.224 8.146 1.00 97.62 82 ASN A C 1
ATOM 678 O O . ASN A 1 82 ? -1.770 -8.171 8.901 1.00 97.62 82 ASN A O 1
ATOM 682 N N . ALA A 1 83 ? -2.993 -7.199 7.307 1.00 97.75 83 ALA A N 1
ATOM 683 C CA . ALA A 1 83 ? -4.009 -8.253 7.275 1.00 97.75 83 ALA A CA 1
ATOM 684 C C . ALA A 1 83 ? -3.508 -9.586 6.687 1.00 97.75 83 ALA A C 1
ATOM 686 O O . ALA A 1 83 ? -4.146 -10.618 6.888 1.00 97.75 83 ALA A O 1
ATOM 687 N N . THR A 1 84 ? -2.418 -9.571 5.912 1.00 97.12 84 THR A N 1
ATOM 688 C CA . THR A 1 84 ? -1.897 -10.764 5.220 1.00 97.12 84 THR A CA 1
ATOM 689 C C . THR A 1 84 ? -0.557 -11.258 5.749 1.00 97.12 84 THR A C 1
ATOM 691 O O . THR A 1 84 ? -0.210 -12.406 5.493 1.00 97.12 84 THR A O 1
ATOM 694 N N . GLY A 1 85 ? 0.213 -10.410 6.435 1.00 97.44 85 GLY A N 1
ATOM 695 C CA . GLY A 1 85 ? 1.612 -10.683 6.768 1.00 97.44 85 GLY A CA 1
ATOM 696 C C . GLY A 1 85 ? 2.526 -10.792 5.540 1.00 97.44 85 GLY A C 1
ATOM 697 O O . GLY A 1 85 ? 3.632 -11.312 5.655 1.00 97.44 85 GLY A O 1
ATOM 698 N N . ALA A 1 86 ? 2.072 -10.342 4.364 1.00 96.44 86 ALA A N 1
ATOM 699 C CA . ALA A 1 86 ? 2.764 -10.516 3.091 1.00 96.44 86 ALA A CA 1
ATOM 700 C C . ALA A 1 86 ? 3.023 -9.169 2.387 1.00 96.44 86 ALA A C 1
ATOM 702 O O . ALA A 1 86 ? 2.212 -8.243 2.501 1.00 96.44 86 ALA A O 1
ATOM 703 N N . PRO A 1 87 ? 4.128 -9.045 1.624 1.00 96.00 87 PRO A N 1
ATOM 704 C CA . PRO A 1 87 ? 4.417 -7.839 0.855 1.00 96.00 87 PRO A CA 1
ATOM 705 C C . PRO A 1 87 ? 3.441 -7.668 -0.326 1.00 96.00 87 PRO A C 1
ATOM 707 O O . PRO A 1 87 ? 2.808 -8.634 -0.771 1.00 96.00 87 PRO A O 1
ATOM 710 N N . PRO A 1 88 ? 3.310 -6.448 -0.883 1.00 96.25 88 PRO A N 1
ATOM 711 C CA . PRO A 1 88 ? 2.621 -6.272 -2.153 1.00 96.25 88 PRO A CA 1
ATOM 712 C C . PRO A 1 88 ? 3.402 -6.951 -3.290 1.00 96.25 88 PRO A C 1
ATOM 714 O O . PRO A 1 88 ? 4.598 -7.198 -3.175 1.00 96.25 88 PRO A O 1
ATOM 717 N N . ILE A 1 89 ? 2.726 -7.226 -4.404 1.00 97.06 89 ILE A N 1
ATOM 718 C CA . ILE A 1 89 ? 3.321 -7.826 -5.602 1.00 97.06 89 ILE A CA 1
ATOM 719 C C . ILE A 1 89 ? 3.337 -6.774 -6.709 1.00 97.06 89 ILE A C 1
ATOM 721 O O . ILE A 1 89 ? 2.286 -6.252 -7.093 1.00 97.06 89 ILE A O 1
ATOM 725 N N . TRP A 1 90 ? 4.529 -6.476 -7.224 1.00 96.56 90 TRP A N 1
ATOM 726 C CA . TRP A 1 90 ? 4.709 -5.615 -8.390 1.00 96.56 90 TRP A CA 1
ATOM 727 C C . TRP A 1 90 ? 4.727 -6.443 -9.683 1.00 96.56 90 TRP A C 1
ATOM 729 O O . TRP A 1 90 ? 5.551 -7.344 -9.838 1.00 96.56 90 TRP A O 1
ATOM 739 N N . VAL A 1 91 ? 3.825 -6.116 -10.610 1.00 95.81 91 VAL A N 1
ATOM 740 C CA . VAL A 1 91 ? 3.775 -6.669 -11.972 1.00 95.81 91 VAL A CA 1
ATOM 741 C C . VAL A 1 91 ? 4.466 -5.701 -12.933 1.00 95.81 91 VAL A C 1
ATOM 743 O O . VAL A 1 91 ? 4.150 -4.508 -12.936 1.00 95.81 91 VAL A O 1
ATOM 746 N N . LYS A 1 92 ? 5.415 -6.222 -13.716 1.00 83.38 92 LYS A N 1
ATOM 747 C CA . LYS A 1 92 ? 6.171 -5.494 -14.744 1.00 83.38 92 LYS A CA 1
ATOM 748 C C . LYS A 1 92 ? 5.573 -5.699 -16.125 1.00 83.38 92 LYS A C 1
ATOM 750 O O . LYS A 1 92 ? 5.102 -6.828 -16.381 1.00 83.38 92 LYS A O 1
#

Radius of gyration: 13.8 Å; chains: 1; bounding box: 36×27×30 Å

Secondary structure (DSSP, 8-state):
-EES-EEEEEE--TTS-TT-EEEE-HHHHHHH----EE-GGGEE--THHHHIIIIIS-HHHHHHHHHHT--HHHHHHHHHHHHHTS--EE--

Organism: Thalictrum thalictroides (NCBI:txid46969)

InterPro domains:
  IPR015338 Glycosyl transferase 64 domain [PF09258] (1-92)
  IPR029044 Nucleotide-diphospho-sugar transferases [G3DSA:3.90.550.10] (1-92)
  IPR053318 Glycosyltransferase 64 [PTHR48410] (1-92)

pLDDT: mean 93.69, std 8.73, range [57.62, 98.38]

Sequence (92 aa):
MVGFVPRVHWVDQLEGSMDRYTYGGWWSVWWTGTYSIVLSKAAFFHMKYLDLYTNQMPASIRDYVTKNRNCEDIAMSFLVANATGAPPIWVK